Protein AF-A0A659UKY5-F1 (afdb_monomer_lite)

Radius of gyration: 30.43 Å; chains: 1; bounding box: 78×41×89 Å

Foldseek 3Di:
DDDDDPPDPDDPDPPPDPPPPPPVVVVVVVVVVVVVVVVVVVVVVVVVLVVQQCVQCVNDDRDPVSNVVSVVVVVVVVVVVVVVVVQCVQQVLDDPPDGGPVSVVVCLVPPPPDCNVVVVVVVVD

pLDDT: mean 71.87, std 17.79, range [38.31, 96.06]

Structure (mmCIF, N/CA/C/O backbone):
data_AF-A0A659UKY5-F1
#
_entry.id   AF-A0A659UKY5-F1
#
loop_
_atom_site.group_PDB
_atom_site.id
_atom_site.type_symbol
_atom_site.label_atom_id
_atom_site.label_alt_id
_atom_site.label_comp_id
_atom_site.label_asym_id
_atom_site.label_entity_id
_atom_site.label_seq_id
_atom_site.pdbx_PDB_ins_code
_atom_site.Cartn_x
_atom_site.Cartn_y
_atom_site.Cartn_z
_atom_site.occupancy
_atom_site.B_iso_or_equiv
_atom_site.auth_seq_id
_atom_site.auth_comp_id
_atom_site.auth_asym_id
_atom_site.auth_atom_id
_atom_site.pdbx_PDB_model_num
ATOM 1 N N . MET A 1 1 ? 50.686 -29.069 68.453 1.00 41.97 1 MET A N 1
ATOM 2 C CA . MET A 1 1 ? 50.287 -29.405 67.071 1.00 41.97 1 MET A CA 1
ATOM 3 C C . MET A 1 1 ? 48.801 -29.092 66.956 1.00 41.97 1 MET A C 1
ATOM 5 O O . MET A 1 1 ? 47.976 -29.912 67.325 1.00 41.97 1 MET A O 1
ATOM 9 N N . ALA A 1 2 ? 48.481 -27.845 66.613 1.00 40.31 2 ALA A N 1
ATOM 10 C CA . ALA A 1 2 ? 47.124 -27.322 66.483 1.00 40.31 2 ALA A CA 1
ATOM 11 C C . ALA A 1 2 ? 47.072 -26.581 65.143 1.00 40.31 2 ALA A C 1
ATOM 13 O O . ALA A 1 2 ? 47.850 -25.655 64.923 1.00 40.31 2 ALA A O 1
ATOM 14 N N . LEU A 1 3 ? 46.242 -27.077 64.230 1.00 46.19 3 LEU A N 1
ATOM 15 C CA . LEU A 1 3 ? 46.057 -26.552 62.881 1.00 46.19 3 LEU A CA 1
ATOM 16 C C . LEU A 1 3 ? 45.180 -25.298 62.970 1.00 46.19 3 LEU A C 1
ATOM 18 O O . LEU A 1 3 ? 43.983 -25.400 63.237 1.00 46.19 3 LEU A O 1
ATOM 22 N N . ALA A 1 4 ? 45.779 -24.124 62.775 1.00 50.84 4 ALA A N 1
ATOM 23 C CA . ALA A 1 4 ? 45.044 -22.885 62.572 1.00 50.84 4 ALA A CA 1
ATOM 24 C C . ALA A 1 4 ? 44.584 -22.822 61.109 1.00 50.84 4 ALA A C 1
ATOM 26 O O . ALA A 1 4 ? 45.387 -22.771 60.180 1.00 50.84 4 ALA A O 1
ATOM 27 N N . ASN A 1 5 ? 43.268 -22.896 60.955 1.00 49.34 5 ASN A N 1
ATOM 28 C CA . ASN A 1 5 ? 42.477 -22.707 59.751 1.00 49.34 5 ASN A CA 1
ATOM 29 C C . ASN A 1 5 ? 42.877 -21.407 59.023 1.00 49.34 5 ASN A C 1
ATOM 31 O O . ASN A 1 5 ? 42.591 -20.316 59.515 1.00 49.34 5 ASN A O 1
ATOM 35 N N . ALA A 1 6 ? 43.541 -21.525 57.870 1.00 50.59 6 ALA A N 1
ATOM 36 C CA . ALA A 1 6 ? 43.739 -20.418 56.941 1.00 50.59 6 ALA A CA 1
ATOM 37 C C . ALA A 1 6 ? 42.391 -20.125 56.271 1.00 50.59 6 ALA A C 1
ATOM 39 O O . ALA A 1 6 ? 42.031 -20.719 55.255 1.00 50.59 6 ALA A O 1
ATOM 40 N N . GLY A 1 7 ? 41.615 -19.256 56.917 1.00 44.75 7 GLY A N 1
ATOM 41 C CA . GLY A 1 7 ? 40.405 -18.686 56.356 1.00 44.75 7 GLY A CA 1
ATOM 42 C C . GLY A 1 7 ? 40.751 -17.948 55.072 1.00 44.75 7 GLY A C 1
ATOM 43 O O . GLY A 1 7 ? 41.461 -16.953 55.093 1.00 44.75 7 GLY A O 1
ATOM 44 N N . SER A 1 8 ? 40.252 -18.494 53.970 1.00 49.69 8 SER A N 1
ATOM 45 C CA . SER A 1 8 ? 40.147 -17.881 52.655 1.00 49.69 8 SER A CA 1
ATOM 46 C C . SER A 1 8 ? 39.693 -16.419 52.759 1.00 49.69 8 SER A C 1
ATOM 48 O O . SER A 1 8 ? 38.506 -16.157 52.953 1.00 49.69 8 SER A O 1
ATOM 50 N N . GLU A 1 9 ? 40.615 -15.472 52.587 1.00 53.66 9 GLU A N 1
ATOM 51 C CA . GLU A 1 9 ? 40.296 -14.095 52.203 1.00 53.66 9 GLU A CA 1
ATOM 52 C C . GLU A 1 9 ? 39.715 -14.135 50.787 1.00 53.66 9 GLU A C 1
ATOM 54 O O . GLU A 1 9 ? 40.420 -14.090 49.782 1.00 53.66 9 GLU A O 1
ATOM 59 N N . ALA A 1 10 ? 38.399 -14.330 50.712 1.00 51.59 10 ALA A N 1
ATOM 60 C CA . ALA A 1 10 ? 37.646 -14.075 49.502 1.00 51.59 10 ALA A CA 1
ATOM 61 C C . ALA A 1 10 ? 37.684 -12.564 49.261 1.00 51.59 10 ALA A C 1
ATOM 63 O O . ALA A 1 10 ? 37.063 -11.799 50.002 1.00 51.59 10 ALA A O 1
ATOM 64 N N . GLU A 1 11 ? 38.440 -12.142 48.247 1.00 56.03 11 GLU A N 1
ATOM 65 C CA . GLU A 1 11 ? 38.315 -10.798 47.696 1.00 56.03 11 GLU A CA 1
ATOM 66 C C . GLU A 1 11 ? 36.836 -10.507 47.404 1.00 56.03 11 GLU A C 1
ATOM 68 O O . GLU A 1 11 ? 36.134 -11.374 46.862 1.00 56.03 11 GLU A O 1
ATOM 73 N N . PRO A 1 12 ? 36.329 -9.308 47.737 1.00 48.19 12 PRO A N 1
ATOM 74 C CA . PRO A 1 12 ? 35.020 -8.907 47.272 1.00 48.19 12 PRO A CA 1
ATOM 75 C C . PRO A 1 12 ? 35.113 -8.758 45.753 1.00 48.19 12 PRO A C 1
ATOM 77 O O . PRO A 1 12 ? 35.679 -7.796 45.243 1.00 48.19 12 PRO A O 1
ATOM 80 N N . VAL A 1 13 ? 34.586 -9.753 45.039 1.00 54.09 13 VAL A N 1
ATOM 81 C CA . VAL A 1 13 ? 34.346 -9.686 43.599 1.00 54.09 13 VAL A CA 1
ATOM 82 C C . VAL A 1 13 ? 33.525 -8.430 43.344 1.00 54.09 13 VAL A C 1
ATOM 84 O O . VAL A 1 13 ? 32.375 -8.341 43.777 1.00 54.09 13 VAL A O 1
ATOM 87 N N . ASP A 1 14 ? 34.159 -7.465 42.682 1.00 46.88 14 ASP A N 1
ATOM 88 C CA . ASP A 1 14 ? 33.550 -6.258 42.141 1.00 46.88 14 ASP A CA 1
ATOM 89 C C . ASP A 1 14 ? 32.303 -6.673 41.355 1.00 46.88 14 ASP A C 1
ATOM 91 O O . ASP A 1 14 ? 32.379 -7.286 40.285 1.00 46.88 14 ASP A O 1
ATOM 95 N N . GLN A 1 15 ? 31.136 -6.454 41.964 1.00 49.28 15 GLN A N 1
ATOM 96 C CA . GLN A 1 15 ? 29.849 -6.700 41.340 1.00 49.28 15 GLN A CA 1
ATOM 97 C C . GLN A 1 15 ? 29.729 -5.700 40.204 1.00 49.28 15 GLN A C 1
ATOM 99 O O . GLN A 1 15 ? 29.318 -4.561 40.414 1.00 49.28 15 GLN A O 1
ATOM 104 N N . SER A 1 16 ? 30.097 -6.155 39.005 1.00 42.75 16 SER A N 1
ATOM 105 C CA . SER A 1 16 ? 29.835 -5.485 37.743 1.00 42.75 16 SER A CA 1
ATOM 106 C C . SER A 1 16 ? 28.415 -4.938 37.779 1.00 42.75 16 SER A C 1
ATOM 108 O O . SER A 1 16 ? 27.434 -5.689 37.772 1.00 42.75 16 SER A O 1
ATOM 110 N N . SER A 1 17 ? 28.341 -3.621 37.892 1.00 38.31 17 SER A N 1
ATOM 111 C CA . SER A 1 17 ? 27.137 -2.822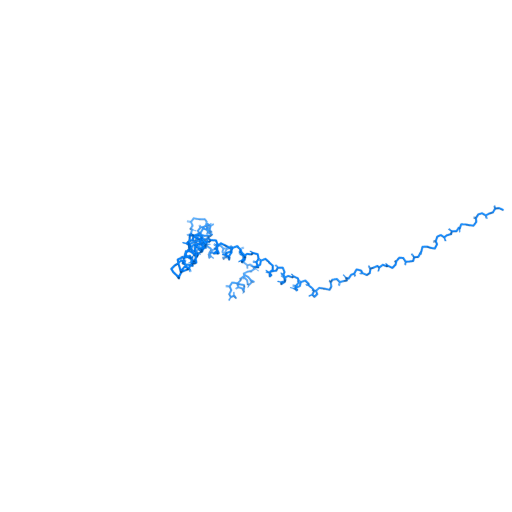 37.904 1.00 38.31 17 SER A CA 1
ATOM 112 C C . SER A 1 17 ? 26.278 -3.225 36.714 1.00 38.31 17 SER A C 1
ATOM 114 O O . SER A 1 17 ? 26.601 -2.951 35.559 1.00 38.31 17 SER A O 1
ATOM 116 N N . HIS A 1 18 ? 25.175 -3.917 36.999 1.00 43.47 18 HIS A N 1
ATOM 117 C CA . HIS A 1 18 ? 24.081 -4.035 36.051 1.00 43.47 18 HIS A CA 1
ATOM 118 C C . HIS A 1 18 ? 23.677 -2.604 35.688 1.00 43.47 18 HIS A C 1
ATOM 120 O O . HIS A 1 18 ? 23.285 -1.865 36.594 1.00 43.47 18 HIS A O 1
ATOM 126 N N . PRO A 1 19 ? 23.791 -2.173 34.419 1.00 43.66 19 PRO A N 1
ATOM 127 C CA . PRO A 1 19 ? 23.304 -0.862 34.057 1.00 43.66 19 PRO A CA 1
ATOM 128 C C . PRO A 1 19 ? 21.796 -0.906 34.277 1.00 43.66 19 PRO A C 1
ATOM 130 O O . PRO A 1 19 ? 21.087 -1.688 33.638 1.00 43.66 19 PRO A O 1
ATOM 133 N N . GLU A 1 20 ? 21.318 -0.115 35.235 1.00 46.62 20 GLU A N 1
ATOM 134 C CA . GLU A 1 20 ? 19.912 0.235 35.342 1.00 46.62 20 GLU A CA 1
ATOM 135 C C . GLU A 1 20 ? 19.498 0.748 33.965 1.00 46.62 20 GLU A C 1
ATOM 137 O O . GLU A 1 20 ? 19.891 1.835 33.540 1.00 46.62 20 GLU A O 1
ATOM 142 N N . ILE A 1 21 ? 18.758 -0.072 33.216 1.00 57.12 21 ILE A N 1
ATOM 143 C CA . ILE A 1 21 ? 18.104 0.382 31.996 1.00 57.12 21 ILE A CA 1
ATOM 144 C C . ILE A 1 21 ? 17.004 1.324 32.471 1.00 57.12 21 ILE A C 1
ATOM 146 O O . ILE A 1 21 ? 15.872 0.917 32.737 1.00 57.12 21 ILE A O 1
ATOM 150 N N . GLU A 1 22 ? 17.384 2.589 32.638 1.00 52.81 22 GLU A N 1
ATOM 151 C CA . GLU A 1 22 ? 16.489 3.701 32.885 1.00 52.81 22 GLU A CA 1
ATOM 152 C C . GLU A 1 22 ? 15.321 3.608 31.901 1.00 52.81 22 GLU A C 1
ATOM 154 O O . GLU A 1 22 ? 15.495 3.514 30.680 1.00 52.81 22 GLU A O 1
ATOM 159 N N . GLN A 1 23 ? 14.106 3.685 32.441 1.00 57.31 23 GLN A N 1
ATOM 160 C CA . GLN A 1 23 ? 12.831 3.689 31.715 1.00 57.31 23 GLN A CA 1
ATOM 161 C C . GLN A 1 23 ? 12.744 4.740 30.587 1.00 57.31 23 GLN A C 1
ATOM 163 O O . GLN A 1 23 ? 11.816 4.706 29.776 1.00 57.31 23 GLN A O 1
ATOM 168 N N . HIS A 1 24 ? 13.714 5.652 30.486 1.00 54.31 24 HIS A N 1
ATOM 169 C CA . HIS A 1 24 ? 13.868 6.598 29.385 1.00 54.31 24 HIS A CA 1
ATOM 170 C C . HIS A 1 24 ? 14.293 5.933 28.054 1.00 54.31 24 HIS A C 1
ATOM 172 O O . HIS A 1 24 ? 14.061 6.492 26.981 1.00 54.31 24 HIS A O 1
ATOM 178 N N . SER A 1 25 ? 14.835 4.709 28.099 1.00 69.56 25 SER A N 1
ATOM 179 C CA . SER A 1 25 ? 15.338 3.967 26.933 1.00 69.56 25 SER A CA 1
ATOM 180 C C . SER A 1 25 ? 14.244 3.222 26.152 1.00 69.56 25 SER A C 1
ATOM 182 O O . SER A 1 25 ? 14.308 3.119 24.927 1.00 69.56 25 SER A O 1
ATOM 184 N N . THR A 1 26 ? 13.167 2.765 26.803 1.00 82.12 26 THR A N 1
ATOM 185 C CA . THR A 1 26 ? 12.157 1.913 26.144 1.00 82.12 26 THR A CA 1
ATOM 186 C C . THR A 1 26 ? 11.439 2.617 24.991 1.00 82.12 26 THR A C 1
ATOM 188 O O . THR A 1 26 ? 11.197 1.997 23.961 1.00 82.12 26 THR A O 1
ATOM 191 N N . LYS A 1 27 ? 11.136 3.917 25.113 1.00 85.88 27 LYS A N 1
ATOM 192 C CA . LYS A 1 27 ? 10.477 4.681 24.036 1.00 85.88 27 LYS A CA 1
ATOM 193 C C . LYS A 1 27 ? 11.375 4.846 22.807 1.00 85.88 27 LYS A C 1
ATOM 195 O O . LYS A 1 27 ? 10.897 4.726 21.683 1.00 85.88 27 LYS A O 1
ATOM 200 N N . VAL A 1 28 ? 12.669 5.086 23.021 1.00 88.38 28 VAL A N 1
ATOM 201 C CA . VAL A 1 28 ? 13.662 5.208 21.941 1.00 88.38 28 VAL A CA 1
ATOM 202 C C . VAL A 1 28 ? 13.874 3.856 21.262 1.00 88.38 28 VAL A C 1
ATOM 204 O O . VAL A 1 28 ? 13.872 3.774 20.036 1.00 88.38 28 VAL A O 1
ATOM 207 N N . LEU A 1 29 ? 13.954 2.780 22.047 1.00 89.94 29 LEU A N 1
ATOM 208 C CA . LEU A 1 29 ? 14.035 1.412 21.538 1.00 89.94 29 LEU A CA 1
ATOM 209 C C . LEU A 1 29 ? 12.776 1.009 20.757 1.00 89.94 29 LEU A C 1
ATOM 211 O O . LEU A 1 29 ? 12.892 0.386 19.707 1.00 89.94 29 LEU A O 1
ATOM 215 N N . MET A 1 30 ? 11.583 1.406 21.211 1.00 92.38 30 MET A N 1
ATOM 216 C CA . MET A 1 30 ? 10.331 1.189 20.477 1.00 92.38 30 MET A CA 1
ATOM 217 C C . MET A 1 30 ? 10.319 1.930 19.139 1.00 92.38 30 MET A C 1
ATOM 219 O O . MET A 1 30 ? 9.928 1.343 18.133 1.00 92.38 30 MET A O 1
ATOM 223 N N . LEU A 1 31 ? 10.772 3.187 19.097 1.00 92.81 31 LEU A N 1
ATOM 224 C CA . LEU A 1 31 ? 10.875 3.940 17.845 1.00 92.81 31 LEU A CA 1
ATOM 225 C C . LEU A 1 31 ? 11.878 3.288 16.880 1.00 92.81 31 LEU A C 1
ATOM 227 O O . LEU A 1 31 ? 11.583 3.149 15.695 1.00 92.81 31 LEU A O 1
ATOM 231 N N . GLY A 1 32 ? 13.023 2.830 17.394 1.00 93.25 32 GLY A N 1
ATOM 232 C CA . GLY A 1 32 ? 14.005 2.069 16.620 1.00 93.25 32 GLY A CA 1
ATOM 233 C C . GLY A 1 32 ? 13.430 0.761 16.070 1.00 93.25 32 GLY A C 1
ATOM 234 O O . GLY A 1 32 ? 13.564 0.484 14.881 1.00 93.25 32 GLY A O 1
ATOM 235 N N . ALA A 1 33 ? 12.719 -0.008 16.899 1.00 94.19 33 ALA A N 1
ATOM 236 C CA . ALA A 1 33 ? 12.069 -1.250 16.489 1.00 94.19 33 ALA A CA 1
ATOM 237 C C . ALA A 1 33 ? 10.985 -1.017 15.423 1.00 94.19 33 ALA A C 1
ATOM 239 O O . ALA A 1 33 ? 10.936 -1.742 14.431 1.00 94.19 33 ALA A O 1
ATOM 240 N N . LEU A 1 34 ? 10.156 0.023 15.578 1.00 93.62 34 LEU A N 1
ATOM 241 C CA . LEU A 1 34 ? 9.183 0.425 14.559 1.00 93.62 34 LEU A CA 1
ATOM 242 C C . LEU A 1 34 ? 9.875 0.805 13.248 1.00 93.62 34 LEU A C 1
ATOM 244 O O . LEU A 1 34 ? 9.415 0.386 12.190 1.00 93.62 34 LEU A O 1
ATOM 248 N N . GLY A 1 35 ? 10.989 1.539 13.310 1.00 93.06 35 GLY A N 1
ATOM 249 C CA . GLY A 1 35 ? 11.784 1.903 12.137 1.00 93.06 35 GLY A CA 1
ATOM 250 C C . GLY A 1 35 ? 12.326 0.688 11.382 1.00 93.06 35 GLY A C 1
ATOM 251 O O . GLY A 1 35 ? 12.223 0.639 10.159 1.00 93.06 35 GLY A O 1
ATOM 252 N N . VAL A 1 36 ? 12.834 -0.321 12.094 1.00 93.25 36 VAL A N 1
ATOM 253 C CA . VAL A 1 36 ? 13.320 -1.570 11.481 1.00 93.25 36 VAL A CA 1
ATOM 254 C C . VAL A 1 36 ? 12.182 -2.335 10.810 1.00 93.25 36 VAL A C 1
ATOM 256 O O . VAL A 1 36 ? 12.322 -2.733 9.658 1.00 93.25 36 VAL A O 1
ATOM 259 N N . VAL A 1 37 ? 11.040 -2.495 11.487 1.00 93.06 37 VAL A N 1
ATOM 260 C CA . VAL A 1 37 ? 9.883 -3.213 10.927 1.00 93.06 37 VAL A CA 1
ATOM 261 C C . VAL A 1 37 ? 9.330 -2.483 9.707 1.00 93.06 37 VAL A C 1
ATOM 263 O O . VAL A 1 37 ? 9.102 -3.104 8.676 1.00 93.06 37 VAL A O 1
ATOM 266 N N . TYR A 1 38 ? 9.150 -1.162 9.782 1.00 89.31 38 TYR A N 1
ATOM 267 C CA . TYR A 1 38 ? 8.663 -0.389 8.638 1.00 89.31 38 TYR A CA 1
ATOM 268 C C . TYR A 1 38 ? 9.662 -0.403 7.472 1.00 89.31 38 TYR A C 1
ATOM 270 O O . TYR A 1 38 ? 9.253 -0.432 6.312 1.00 89.31 38 TYR A O 1
ATOM 278 N N . GLY A 1 39 ? 10.962 -0.434 7.780 1.00 89.50 39 GLY A N 1
ATOM 279 C CA . GLY A 1 39 ? 12.026 -0.638 6.804 1.00 89.50 39 GLY A CA 1
ATOM 280 C C . GLY A 1 39 ? 11.901 -1.985 6.097 1.00 89.50 39 GLY A C 1
ATOM 281 O O . GLY A 1 39 ? 11.860 -2.016 4.870 1.00 89.50 39 GLY A O 1
ATOM 282 N N . ASP A 1 40 ? 11.763 -3.077 6.850 1.00 90.62 40 ASP A N 1
ATOM 283 C CA . ASP A 1 40 ? 11.625 -4.436 6.312 1.00 90.62 40 ASP A CA 1
ATOM 284 C C . ASP A 1 40 ? 10.385 -4.574 5.411 1.00 90.62 40 ASP A C 1
ATOM 286 O O . ASP A 1 40 ? 10.488 -5.031 4.270 1.00 90.62 40 ASP A O 1
ATOM 290 N N . ILE A 1 41 ? 9.239 -4.030 5.844 1.00 88.62 41 ILE A N 1
ATOM 291 C CA . ILE A 1 41 ? 8.006 -3.975 5.041 1.00 88.62 41 ILE A CA 1
ATOM 292 C C . ILE A 1 41 ? 8.223 -3.224 3.717 1.00 88.62 41 ILE A C 1
ATOM 294 O O . ILE A 1 41 ? 7.672 -3.626 2.693 1.00 88.62 41 ILE A O 1
ATOM 298 N N . GLY A 1 42 ? 9.039 -2.165 3.714 1.00 83.38 42 GLY A N 1
ATOM 299 C CA . GLY A 1 42 ? 9.343 -1.348 2.536 1.00 83.38 42 GLY A CA 1
ATOM 300 C C . GLY A 1 42 ? 10.430 -1.909 1.612 1.00 83.38 42 GLY A C 1
ATOM 301 O O . GLY A 1 42 ? 10.519 -1.484 0.458 1.00 83.38 42 GLY A O 1
ATOM 302 N N . THR A 1 43 ? 11.239 -2.874 2.061 1.00 88.62 43 THR A N 1
ATOM 303 C CA . THR A 1 43 ? 12.241 -3.502 1.184 1.00 88.62 43 THR A CA 1
ATOM 304 C C . THR A 1 43 ? 11.586 -4.387 0.122 1.00 88.62 43 THR A C 1
ATOM 306 O O . THR A 1 43 ? 12.009 -4.397 -1.034 1.00 88.62 43 THR A O 1
ATOM 309 N N . SER A 1 44 ? 10.502 -5.087 0.466 1.00 87.25 44 SER A N 1
ATOM 310 C CA . SER A 1 44 ? 9.856 -6.010 -0.472 1.00 87.25 44 SER A CA 1
ATOM 311 C C . SER A 1 44 ? 9.264 -5.322 -1.720 1.00 87.25 44 SER A C 1
ATOM 313 O O . SER A 1 44 ? 9.531 -5.809 -2.822 1.00 87.25 44 SER A O 1
ATOM 315 N N . PRO A 1 45 ? 8.574 -4.159 -1.642 1.00 84.31 45 PRO A N 1
ATOM 316 C CA . PRO A 1 45 ? 8.062 -3.485 -2.832 1.00 84.31 45 PRO A CA 1
ATOM 317 C C . PRO A 1 45 ? 9.165 -2.879 -3.699 1.00 84.31 45 PRO A C 1
ATOM 319 O O . PRO A 1 45 ? 9.031 -2.885 -4.920 1.00 84.31 45 PRO A O 1
ATOM 322 N N . ILE A 1 46 ? 10.262 -2.379 -3.110 1.00 86.06 46 ILE A N 1
ATOM 323 C CA . ILE A 1 46 ? 11.343 -1.778 -3.906 1.00 86.06 46 ILE A CA 1
ATOM 324 C C . ILE A 1 46 ? 12.118 -2.843 -4.695 1.00 86.06 46 ILE A C 1
ATOM 326 O O . ILE A 1 46 ? 12.458 -2.611 -5.856 1.00 86.06 46 ILE A O 1
ATOM 330 N N . TYR A 1 47 ? 12.317 -4.037 -4.125 1.00 89.50 47 TYR A N 1
ATOM 331 C CA . TYR A 1 47 ? 12.877 -5.171 -4.865 1.00 89.50 47 TYR A CA 1
ATOM 332 C C . TYR A 1 47 ? 11.909 -5.695 -5.925 1.00 89.50 47 TYR A C 1
ATOM 334 O O . TYR A 1 47 ? 12.330 -5.927 -7.056 1.00 89.50 47 TYR A O 1
ATOM 342 N N . ALA A 1 48 ? 10.619 -5.817 -5.601 1.00 88.19 48 ALA A N 1
ATOM 343 C CA . ALA A 1 48 ? 9.606 -6.231 -6.568 1.00 88.19 48 ALA A CA 1
ATOM 344 C C . ALA A 1 48 ? 9.510 -5.257 -7.753 1.00 88.19 48 ALA A C 1
ATOM 346 O O . ALA A 1 48 ? 9.433 -5.691 -8.898 1.00 88.19 48 ALA A O 1
ATOM 347 N N . PHE A 1 49 ? 9.580 -3.945 -7.501 1.00 87.69 49 PHE A N 1
ATOM 348 C CA . PHE A 1 49 ? 9.613 -2.927 -8.551 1.00 87.69 49 PHE A CA 1
ATOM 349 C C . PHE A 1 49 ? 10.857 -3.054 -9.428 1.00 87.69 49 PHE A C 1
ATOM 351 O O . PHE A 1 49 ? 10.749 -3.045 -10.653 1.00 87.69 49 PHE A O 1
ATOM 358 N N . ARG A 1 50 ? 12.035 -3.217 -8.812 1.00 86.88 50 ARG A N 1
ATOM 359 C CA . ARG A 1 50 ? 13.292 -3.416 -9.540 1.00 86.88 50 ARG A CA 1
ATOM 360 C C . ARG A 1 50 ? 13.222 -4.646 -10.444 1.00 86.88 50 ARG A C 1
ATOM 362 O O . ARG A 1 50 ? 13.609 -4.559 -11.604 1.00 86.88 50 ARG A O 1
ATOM 369 N N . GLU A 1 51 ? 12.728 -5.764 -9.928 1.00 88.25 51 GLU A N 1
ATOM 370 C CA . GLU A 1 51 ? 12.615 -7.007 -10.691 1.00 88.25 51 GLU A CA 1
ATOM 371 C C . GLU A 1 51 ? 11.581 -6.890 -11.817 1.00 88.25 51 GLU A C 1
ATOM 373 O O . GLU A 1 51 ? 11.844 -7.288 -12.948 1.00 88.25 51 GLU A O 1
ATOM 378 N N . ALA A 1 52 ? 10.436 -6.257 -11.553 1.00 87.06 52 ALA A N 1
ATOM 379 C CA . ALA A 1 52 ? 9.412 -6.014 -12.564 1.00 87.06 52 ALA A CA 1
ATOM 380 C C . ALA A 1 52 ? 9.909 -5.101 -13.698 1.00 87.06 52 ALA A C 1
ATOM 382 O O . ALA A 1 52 ? 9.559 -5.324 -14.857 1.00 87.06 52 ALA A O 1
ATOM 383 N N . LEU A 1 53 ? 10.750 -4.106 -13.392 1.00 87.00 53 LEU A N 1
ATOM 384 C CA . LEU A 1 53 ? 11.402 -3.275 -14.407 1.00 87.00 53 LEU A CA 1
ATOM 385 C C . LEU A 1 53 ? 12.381 -4.077 -15.262 1.00 87.00 53 LEU A C 1
ATOM 387 O O . LEU A 1 53 ? 12.339 -3.953 -16.481 1.00 87.00 53 LEU A O 1
ATOM 391 N N . VAL A 1 54 ? 13.220 -4.915 -14.647 1.00 86.31 54 VAL A N 1
ATOM 392 C CA . VAL A 1 54 ? 14.161 -5.789 -15.371 1.00 86.31 54 VAL A CA 1
ATOM 393 C C . VAL A 1 54 ? 13.415 -6.767 -16.281 1.00 86.31 54 VAL A C 1
ATOM 395 O O . VAL A 1 54 ? 13.818 -6.978 -17.426 1.00 86.31 54 VAL A O 1
ATOM 398 N N . ALA A 1 55 ? 12.306 -7.330 -15.795 1.00 85.38 55 ALA A N 1
ATOM 399 C CA . ALA A 1 55 ? 11.442 -8.207 -16.574 1.00 85.38 55 ALA A CA 1
ATOM 400 C C . ALA A 1 55 ? 10.771 -7.468 -17.743 1.00 85.38 55 ALA A C 1
ATOM 402 O O . ALA A 1 55 ? 10.697 -8.007 -18.844 1.00 85.38 55 ALA A O 1
ATOM 403 N N . SER A 1 56 ? 10.319 -6.229 -17.528 1.00 83.88 56 SER A N 1
ATOM 404 C CA . SER A 1 56 ? 9.637 -5.433 -18.560 1.00 83.88 56 SER A CA 1
ATOM 405 C C . SER A 1 56 ? 10.600 -4.947 -19.644 1.00 83.88 56 SER A C 1
ATOM 407 O O . SER A 1 56 ? 10.293 -5.042 -20.831 1.00 83.88 56 SER A O 1
ATOM 409 N N . SER A 1 57 ? 11.808 -4.524 -19.262 1.00 84.50 57 SER A N 1
ATOM 410 C CA . SER A 1 57 ? 12.828 -4.054 -20.203 1.00 84.50 57 SER A CA 1
ATOM 411 C C . SER A 1 57 ? 13.583 -5.182 -20.919 1.00 84.50 57 SER A C 1
ATOM 413 O O . SER A 1 57 ? 14.517 -4.913 -21.677 1.00 84.50 57 SER A O 1
ATOM 415 N N . HIS A 1 58 ? 13.222 -6.452 -20.685 1.00 78.88 58 HIS A N 1
ATOM 416 C CA . HIS A 1 58 ? 13.896 -7.631 -21.248 1.00 78.88 58 HIS A CA 1
ATOM 417 C C . HIS A 1 58 ? 15.422 -7.632 -21.007 1.00 78.88 58 HIS A C 1
ATOM 419 O O . HIS A 1 58 ? 16.199 -8.079 -21.850 1.00 78.88 58 HIS A O 1
ATOM 425 N N . GLY A 1 59 ? 15.871 -7.094 -19.866 1.00 69.69 59 GLY A N 1
ATOM 426 C CA . GLY A 1 59 ? 17.296 -6.971 -19.534 1.00 69.69 59 GLY A CA 1
ATOM 427 C C . GLY A 1 59 ? 18.040 -5.821 -20.228 1.00 69.69 59 GLY A C 1
ATOM 428 O O . GLY A 1 59 ? 19.260 -5.726 -20.098 1.00 69.69 59 GLY A O 1
ATOM 429 N N . THR A 1 60 ? 17.337 -4.937 -20.940 1.00 74.12 60 THR A N 1
ATOM 430 C CA . THR A 1 60 ? 17.898 -3.707 -21.523 1.00 74.12 60 THR A CA 1
ATOM 431 C C . THR A 1 60 ? 17.611 -2.484 -20.642 1.00 74.12 60 THR A C 1
ATOM 433 O O . THR A 1 60 ? 16.986 -2.598 -19.583 1.00 74.12 60 THR A O 1
ATOM 436 N N . VAL A 1 61 ? 18.114 -1.304 -21.023 1.00 78.81 61 VAL A N 1
ATOM 437 C CA . VAL A 1 61 ? 17.822 -0.056 -20.298 1.00 78.81 61 VAL A CA 1
ATOM 438 C C . VAL A 1 61 ? 16.320 0.213 -20.382 1.00 78.81 61 VAL A C 1
ATOM 440 O O . VAL A 1 61 ? 15.787 0.318 -21.481 1.00 78.81 61 VAL A O 1
ATOM 443 N N . ALA A 1 62 ? 15.654 0.315 -19.229 1.00 81.06 62 ALA A N 1
ATOM 444 C CA . ALA A 1 62 ? 14.217 0.562 -19.165 1.00 81.06 62 ALA A CA 1
ATOM 445 C C . ALA A 1 62 ? 13.863 1.888 -19.850 1.00 81.06 62 ALA A C 1
ATOM 447 O O . ALA A 1 62 ? 14.402 2.940 -19.488 1.00 81.06 62 ALA A O 1
ATOM 448 N N . ASP A 1 63 ? 12.950 1.834 -20.818 1.00 86.62 63 ASP A N 1
ATOM 449 C CA . ASP A 1 63 ? 12.409 3.038 -21.436 1.00 86.62 63 ASP A CA 1
ATOM 450 C C . ASP A 1 63 ? 11.318 3.653 -20.543 1.00 86.62 63 ASP A C 1
ATOM 452 O O . ASP A 1 63 ? 10.776 3.028 -19.623 1.00 86.62 63 ASP A O 1
ATOM 456 N N . ARG A 1 64 ? 10.956 4.908 -20.814 1.00 86.56 64 ARG A N 1
ATOM 457 C CA . ARG A 1 64 ? 9.882 5.605 -20.101 1.00 86.56 64 ARG A CA 1
ATOM 458 C C . ARG A 1 64 ? 8.562 4.825 -20.141 1.00 86.56 64 ARG A C 1
ATOM 460 O O . ARG A 1 64 ? 7.812 4.883 -19.166 1.00 86.56 64 ARG A O 1
ATOM 467 N N . GLY A 1 65 ? 8.286 4.106 -21.232 1.00 87.62 65 GLY A N 1
ATOM 468 C CA . GLY A 1 65 ? 7.114 3.235 -21.354 1.00 87.62 65 GLY A CA 1
ATOM 469 C C . GLY A 1 65 ? 7.090 2.114 -20.311 1.00 87.62 65 GLY A C 1
ATOM 470 O O . GLY A 1 65 ? 6.081 1.947 -19.625 1.00 87.62 65 GLY A O 1
ATOM 471 N N . ASP A 1 66 ? 8.213 1.419 -20.124 1.00 87.31 66 ASP A N 1
ATOM 472 C CA . ASP A 1 66 ? 8.339 0.312 -19.167 1.00 87.31 66 ASP A CA 1
ATOM 473 C C . ASP A 1 66 ? 8.146 0.799 -17.731 1.00 87.31 66 ASP A C 1
ATOM 475 O O . ASP A 1 66 ? 7.423 0.192 -16.941 1.00 87.31 66 ASP A O 1
ATOM 479 N N . ILE A 1 67 ? 8.740 1.950 -17.404 1.00 88.75 67 ILE A N 1
ATOM 480 C CA . ILE A 1 67 ? 8.650 2.543 -16.066 1.00 88.75 67 ILE A CA 1
ATOM 481 C C . ILE A 1 67 ? 7.205 2.905 -15.726 1.00 88.75 67 ILE A C 1
ATOM 483 O O . ILE A 1 67 ? 6.715 2.566 -14.646 1.00 88.75 67 ILE A O 1
ATOM 487 N N . LEU A 1 68 ? 6.508 3.577 -16.645 1.00 91.62 68 LEU A N 1
ATOM 488 C CA . LEU A 1 68 ? 5.110 3.956 -16.446 1.00 91.62 68 LEU A CA 1
ATOM 489 C C . LEU A 1 68 ? 4.186 2.731 -16.423 1.00 91.62 68 LEU A C 1
ATOM 491 O O . LEU A 1 68 ? 3.240 2.703 -15.634 1.00 91.62 68 LEU A O 1
ATOM 495 N N . GLY A 1 69 ? 4.476 1.709 -17.232 1.00 91.25 69 GLY A N 1
ATOM 496 C CA . GLY A 1 69 ? 3.742 0.445 -17.251 1.00 91.25 69 GLY A CA 1
ATOM 497 C C . GLY A 1 69 ? 3.832 -0.294 -15.917 1.00 91.25 69 GLY A C 1
ATOM 498 O O . GLY A 1 69 ? 2.805 -0.588 -15.303 1.00 91.25 69 GLY A O 1
ATOM 499 N N . VAL A 1 70 ? 5.049 -0.526 -15.420 1.00 91.31 70 VAL A N 1
ATOM 500 C CA . VAL A 1 70 ? 5.278 -1.203 -14.134 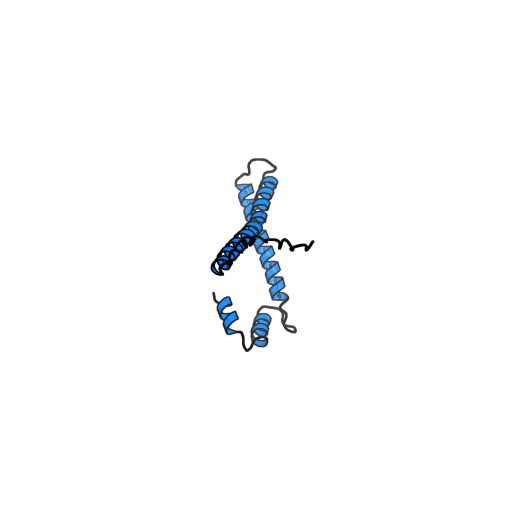1.00 91.31 70 VAL A CA 1
ATOM 501 C C . VAL A 1 70 ? 4.694 -0.400 -12.973 1.00 91.31 70 VAL A C 1
ATOM 503 O O . VAL A 1 70 ? 4.031 -0.972 -12.107 1.00 91.31 70 VAL A O 1
ATOM 506 N N . LEU A 1 71 ? 4.879 0.924 -12.957 1.00 91.19 71 LEU A N 1
ATOM 507 C CA . LEU A 1 71 ? 4.331 1.776 -11.900 1.00 91.19 71 LEU A CA 1
ATOM 508 C C . LEU A 1 71 ? 2.796 1.712 -11.860 1.00 91.19 71 LEU A C 1
ATOM 510 O O . LEU A 1 71 ? 2.212 1.581 -10.784 1.00 91.19 71 LEU A O 1
ATOM 514 N N . SER A 1 72 ? 2.147 1.750 -13.027 1.00 93.69 72 SER A N 1
ATOM 515 C CA . SER A 1 72 ? 0.694 1.599 -13.145 1.00 93.69 72 SER A CA 1
ATOM 516 C C . SER A 1 72 ? 0.224 0.240 -12.620 1.00 93.69 72 SER A C 1
ATOM 518 O O . SER A 1 72 ? -0.717 0.179 -11.828 1.00 93.69 72 SER A O 1
ATOM 520 N N . LEU A 1 73 ? 0.911 -0.848 -12.988 1.00 92.81 73 LEU A N 1
ATOM 521 C CA . LEU A 1 73 ? 0.584 -2.195 -12.514 1.00 92.81 73 LEU A CA 1
ATOM 522 C C . LEU A 1 73 ? 0.708 -2.327 -10.995 1.00 92.81 73 LEU A C 1
ATOM 524 O O . LEU A 1 73 ? -0.157 -2.941 -10.374 1.00 92.81 73 LEU A O 1
ATOM 528 N N . ILE A 1 74 ? 1.735 -1.733 -10.383 1.00 91.31 74 ILE A N 1
ATOM 529 C CA . ILE A 1 74 ? 1.891 -1.741 -8.924 1.00 91.31 74 ILE A CA 1
ATOM 530 C C . ILE A 1 74 ? 0.740 -0.998 -8.252 1.00 91.31 74 ILE A C 1
ATOM 532 O O . ILE A 1 74 ? 0.148 -1.533 -7.315 1.00 91.31 74 ILE A O 1
ATOM 536 N N . ILE A 1 75 ? 0.393 0.199 -8.736 1.00 92.62 75 ILE A N 1
ATOM 537 C CA . ILE A 1 75 ? -0.719 0.976 -8.177 1.00 92.62 75 ILE A CA 1
ATOM 538 C C . ILE A 1 75 ? -2.023 0.183 -8.284 1.00 92.62 75 ILE A C 1
ATOM 540 O O . ILE A 1 75 ? -2.687 -0.030 -7.272 1.00 92.62 75 ILE A O 1
ATOM 544 N N . TRP A 1 76 ? -2.360 -0.321 -9.473 1.00 96.06 76 TRP A N 1
ATOM 545 C CA . TRP A 1 76 ? -3.587 -1.093 -9.679 1.00 96.06 76 TRP A CA 1
ATOM 546 C C . TRP A 1 76 ? -3.622 -2.385 -8.859 1.00 96.06 76 TRP A C 1
ATOM 548 O O . TRP A 1 76 ? -4.648 -2.695 -8.254 1.00 96.06 76 TRP A O 1
ATOM 558 N N . SER A 1 77 ? -2.507 -3.113 -8.783 1.00 92.25 77 SER A N 1
ATOM 559 C CA . SER A 1 77 ? -2.391 -4.337 -7.985 1.00 92.25 77 SER A CA 1
ATOM 560 C C . SER A 1 77 ? -2.590 -4.067 -6.490 1.00 92.25 77 SER A C 1
ATOM 562 O O . SER A 1 77 ? -3.361 -4.770 -5.830 1.00 92.25 77 SER A O 1
ATOM 564 N N . LEU A 1 78 ? -1.967 -3.011 -5.953 1.00 91.88 78 LEU A N 1
ATOM 565 C CA . LEU A 1 78 ? -2.131 -2.604 -4.556 1.00 91.88 78 LEU A CA 1
ATOM 566 C C . LEU A 1 78 ? -3.562 -2.151 -4.267 1.00 91.88 78 LEU A C 1
ATOM 568 O O . LEU A 1 78 ? -4.141 -2.602 -3.279 1.00 91.88 78 LEU A O 1
ATOM 572 N N . THR A 1 79 ? -4.153 -1.318 -5.131 1.00 94.12 79 THR A N 1
ATOM 573 C CA . THR A 1 79 ? -5.549 -0.885 -4.995 1.00 94.12 79 THR A CA 1
ATOM 574 C C . THR A 1 79 ? -6.476 -2.091 -4.944 1.00 94.12 79 THR A C 1
ATOM 576 O O . THR A 1 79 ? -7.221 -2.235 -3.980 1.00 94.12 79 THR A O 1
ATOM 579 N N . ILE A 1 80 ? -6.384 -3.009 -5.910 1.00 95.69 80 ILE A N 1
ATOM 580 C CA . ILE A 1 80 ? -7.235 -4.204 -5.955 1.00 95.69 80 ILE A CA 1
ATOM 581 C C . ILE A 1 80 ? -7.015 -5.083 -4.719 1.00 95.69 80 ILE A C 1
ATOM 583 O O . ILE A 1 80 ? -7.983 -5.484 -4.077 1.00 95.69 80 ILE A O 1
ATOM 587 N N . THR A 1 81 ? -5.765 -5.353 -4.340 1.00 92.62 81 THR A N 1
ATOM 588 C CA . THR A 1 81 ? -5.444 -6.218 -3.194 1.00 92.62 81 THR A CA 1
ATOM 589 C C . THR A 1 81 ? -5.982 -5.647 -1.881 1.00 92.62 81 THR A C 1
ATOM 591 O O . THR A 1 81 ? -6.616 -6.364 -1.102 1.00 92.62 81 THR A O 1
ATOM 594 N N . VAL A 1 82 ? -5.773 -4.350 -1.634 1.00 92.62 82 VAL A N 1
ATOM 595 C CA . VAL A 1 82 ? -6.276 -3.667 -0.434 1.00 92.62 82 VAL A CA 1
ATOM 596 C C . VAL A 1 82 ? -7.799 -3.617 -0.448 1.00 92.62 82 VAL A C 1
ATOM 598 O O . VAL A 1 82 ? -8.418 -3.935 0.566 1.00 92.62 82 VAL A O 1
ATOM 601 N N . THR A 1 83 ? -8.412 -3.294 -1.587 1.00 91.06 83 THR A N 1
ATOM 602 C CA . THR A 1 83 ? -9.868 -3.274 -1.741 1.00 91.06 83 THR A CA 1
ATOM 603 C C . THR A 1 83 ? -10.473 -4.647 -1.483 1.00 91.06 83 THR A C 1
ATOM 605 O O . THR A 1 83 ? -11.411 -4.735 -0.700 1.00 91.06 83 THR A O 1
ATOM 608 N N . ILE A 1 84 ? -9.931 -5.731 -2.045 1.00 92.06 84 ILE A N 1
ATOM 609 C CA . ILE A 1 84 ? -10.428 -7.092 -1.794 1.00 92.06 84 ILE A CA 1
ATOM 610 C C . ILE A 1 84 ? -10.286 -7.444 -0.315 1.00 92.06 84 ILE A C 1
ATOM 612 O O . ILE A 1 84 ? -11.252 -7.890 0.296 1.00 92.06 84 ILE A O 1
ATOM 616 N N . LYS A 1 85 ? -9.115 -7.215 0.290 1.00 84.94 85 LYS A N 1
ATOM 617 C CA . LYS A 1 85 ? -8.900 -7.487 1.719 1.00 84.94 85 LYS A CA 1
ATOM 618 C C . LYS A 1 85 ? -9.888 -6.707 2.591 1.00 84.94 85 LYS A C 1
ATOM 620 O O . LYS A 1 85 ? -10.441 -7.265 3.537 1.00 84.94 85 LYS A O 1
ATOM 625 N N . TYR A 1 86 ? -10.127 -5.441 2.259 1.00 85.06 86 TYR A N 1
ATOM 626 C CA . TYR A 1 86 ? -11.060 -4.574 2.970 1.00 85.06 86 TYR A CA 1
ATOM 627 C C . TYR A 1 86 ? -12.512 -5.020 2.789 1.00 85.06 86 TYR A C 1
ATOM 629 O O . TYR A 1 86 ? -13.228 -5.175 3.771 1.00 85.06 86 TYR A O 1
ATOM 637 N N . ILE A 1 87 ? -12.934 -5.299 1.557 1.00 84.88 87 ILE A N 1
ATOM 638 C CA . ILE A 1 87 ? -14.269 -5.813 1.242 1.00 84.88 87 ILE A CA 1
ATOM 639 C C . ILE A 1 87 ? -14.499 -7.142 1.956 1.00 84.88 87 ILE A C 1
ATOM 641 O O . ILE A 1 87 ? -15.531 -7.308 2.587 1.00 84.88 87 ILE A O 1
ATOM 645 N N . MET A 1 88 ? -13.538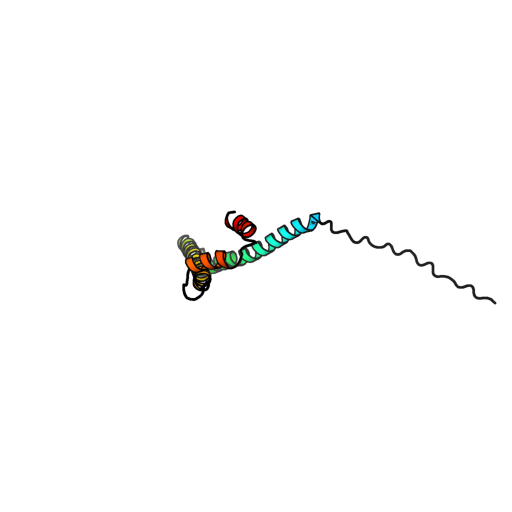 -8.066 1.937 1.00 81.25 88 MET A N 1
ATOM 646 C CA . MET A 1 88 ? -13.650 -9.339 2.652 1.00 81.25 88 MET A CA 1
ATOM 647 C C . MET A 1 88 ? -13.775 -9.134 4.162 1.00 81.25 88 MET A C 1
ATOM 649 O O . MET A 1 88 ? -14.551 -9.835 4.797 1.00 81.25 88 MET A O 1
ATOM 653 N N . PHE A 1 89 ? -13.061 -8.168 4.743 1.00 75.94 89 PHE A N 1
ATOM 654 C CA . PHE A 1 89 ? -13.205 -7.826 6.158 1.00 75.94 89 PHE A CA 1
ATOM 655 C C . PHE A 1 89 ? -14.576 -7.206 6.472 1.00 75.94 89 PHE A C 1
ATOM 657 O O . PHE A 1 89 ? -15.221 -7.599 7.439 1.00 75.94 89 PHE A O 1
ATOM 664 N N . VAL A 1 90 ? -15.045 -6.270 5.644 1.00 69.31 90 VAL A N 1
ATOM 665 C CA . VAL A 1 90 ? -16.321 -5.562 5.837 1.00 69.31 90 VAL A CA 1
ATOM 666 C C . VAL A 1 90 ? -17.526 -6.464 5.574 1.00 69.31 90 VAL A C 1
ATOM 668 O O . VAL A 1 90 ? -18.506 -6.409 6.309 1.00 69.31 90 VAL A O 1
ATOM 671 N N . LEU A 1 91 ? -17.464 -7.308 4.546 1.00 64.81 91 LEU A N 1
ATOM 672 C CA . LEU A 1 91 ? -18.537 -8.238 4.196 1.00 64.81 91 LEU A CA 1
ATOM 673 C C . LEU A 1 91 ? -18.575 -9.462 5.120 1.00 64.81 91 LEU A C 1
ATOM 675 O O . LEU A 1 91 ? -19.648 -10.025 5.303 1.00 64.81 91 LEU A O 1
ATOM 679 N N . ARG A 1 92 ? -17.445 -9.847 5.732 1.00 63.53 92 ARG A N 1
ATOM 680 C CA . ARG A 1 92 ? -17.371 -10.878 6.789 1.00 63.53 92 ARG A CA 1
ATOM 681 C C . ARG A 1 92 ? -17.613 -10.324 8.198 1.00 63.53 92 ARG A C 1
ATOM 683 O O . ARG A 1 92 ? -17.487 -11.043 9.181 1.00 63.53 92 ARG A O 1
ATOM 690 N N . ALA A 1 93 ? -17.919 -9.037 8.324 1.00 59.78 93 ALA A N 1
ATOM 691 C CA . ALA A 1 93 ? -18.474 -8.472 9.546 1.00 59.78 93 ALA A CA 1
ATOM 692 C C . ALA A 1 93 ? -20.008 -8.524 9.459 1.00 59.78 93 ALA A C 1
ATOM 694 O O . ALA A 1 93 ? -20.706 -7.512 9.410 1.00 59.78 93 ALA A O 1
ATOM 695 N N . ASP A 1 94 ? -20.526 -9.739 9.370 1.00 57.34 94 ASP A N 1
ATOM 696 C CA . ASP A 1 94 ? -21.934 -10.079 9.3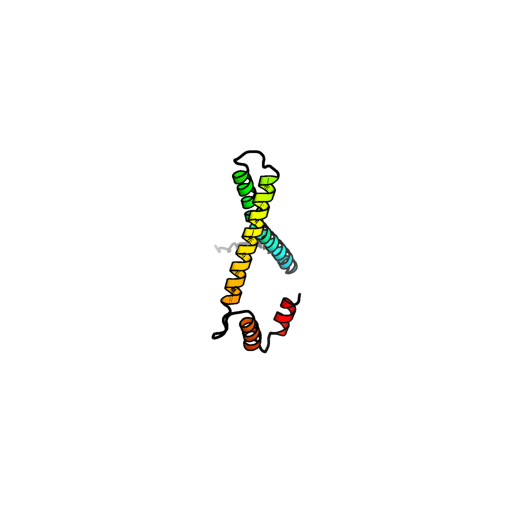13 1.00 57.34 94 ASP A CA 1
ATOM 697 C C . ASP 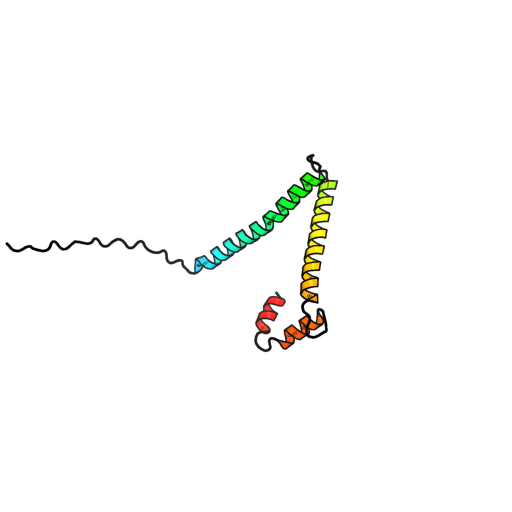A 1 94 ? -22.500 -10.213 10.736 1.00 57.34 94 ASP A C 1
ATOM 699 O O . ASP A 1 94 ? -22.092 -11.057 11.531 1.00 57.34 94 ASP A O 1
ATOM 703 N N . ASN A 1 95 ? -23.463 -9.356 11.083 1.00 55.31 95 ASN A N 1
ATOM 704 C CA . ASN A 1 95 ? -24.198 -9.441 12.343 1.00 55.31 95 ASN A CA 1
ATOM 705 C C . ASN A 1 95 ? -25.575 -10.048 12.059 1.00 55.31 95 ASN A C 1
ATOM 707 O O . ASN A 1 95 ? -26.500 -9.346 11.663 1.00 55.31 95 ASN A O 1
ATOM 711 N N . ARG A 1 96 ? -25.707 -11.366 12.250 1.00 53.62 96 ARG A N 1
ATOM 712 C CA . ARG A 1 96 ? -26.992 -12.097 12.236 1.00 53.62 96 ARG A CA 1
ATOM 713 C C . ARG A 1 96 ? -27.890 -11.833 11.010 1.00 53.62 96 ARG A C 1
ATOM 715 O O . ARG A 1 96 ? -29.101 -11.704 11.158 1.00 53.62 96 ARG A O 1
ATOM 722 N N . GLY A 1 97 ? -27.313 -11.814 9.808 1.00 58.12 97 GLY A N 1
ATOM 723 C CA . GLY A 1 97 ? -28.083 -11.858 8.556 1.00 58.12 97 GLY A CA 1
ATOM 724 C C . GLY A 1 97 ? -28.184 -10.555 7.762 1.00 58.12 97 GLY A C 1
ATOM 725 O O . GLY A 1 97 ? -28.720 -10.585 6.661 1.00 58.12 97 GLY A O 1
ATOM 726 N N . GLU A 1 98 ? -27.604 -9.450 8.231 1.00 63.41 98 GLU A N 1
ATOM 727 C CA . GLU A 1 98 ? -27.345 -8.283 7.380 1.00 63.41 98 GLU A CA 1
ATOM 728 C C . GLU A 1 98 ? -25.828 -8.152 7.182 1.00 63.41 98 GLU A C 1
ATOM 730 O O . GLU A 1 98 ? -25.075 -7.951 8.132 1.00 63.41 98 GLU A O 1
ATOM 735 N N . GLY A 1 99 ? -25.335 -8.360 5.963 1.00 61.00 99 GLY A N 1
ATOM 736 C CA . GLY A 1 99 ? -23.918 -8.194 5.634 1.00 61.00 99 GLY A CA 1
ATOM 737 C C . GLY A 1 99 ? -23.633 -6.749 5.232 1.00 61.00 99 GLY A C 1
ATOM 738 O O . GLY A 1 99 ? -24.313 -6.213 4.359 1.00 61.00 99 GLY A O 1
ATOM 739 N N . GLY A 1 100 ? -22.631 -6.112 5.844 1.00 66.06 100 GLY A N 1
ATOM 740 C CA . GLY A 1 100 ? -22.112 -4.820 5.386 1.00 66.06 100 GLY A CA 1
ATOM 741 C C . GLY A 1 100 ? -21.905 -3.769 6.478 1.00 66.06 100 GLY A C 1
ATOM 742 O O . GLY A 1 100 ? -21.974 -4.031 7.677 1.00 66.06 100 GLY A O 1
ATOM 743 N N . VAL A 1 101 ? -21.652 -2.532 6.042 1.00 58.31 101 VAL A N 1
ATOM 744 C CA . VAL A 1 101 ? -21.307 -1.379 6.899 1.00 58.31 101 VAL A CA 1
ATOM 745 C C . VAL A 1 101 ? -22.344 -1.060 7.990 1.00 58.31 101 VAL A C 1
ATOM 747 O O . VAL A 1 101 ? -21.973 -0.567 9.055 1.00 58.31 101 VAL A O 1
ATOM 750 N N . LEU A 1 102 ? -23.625 -1.388 7.775 1.00 55.47 102 LEU A N 1
ATOM 751 C CA . LEU A 1 102 ? -24.704 -1.201 8.758 1.00 55.47 102 LEU A CA 1
ATOM 752 C C . LEU A 1 102 ? -24.590 -2.177 9.943 1.00 55.47 102 LEU A C 1
ATOM 754 O O . LEU A 1 102 ? -24.797 -1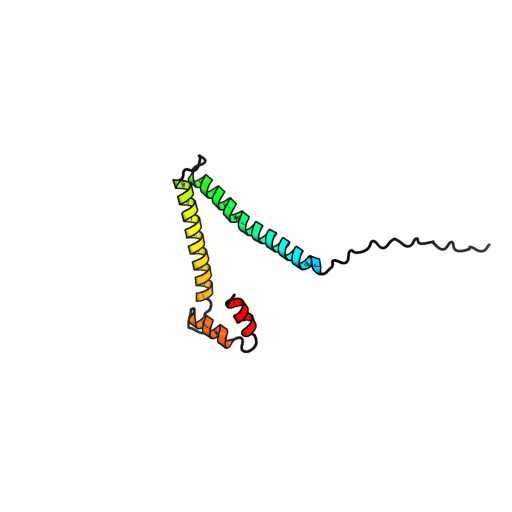.777 11.091 1.00 55.47 102 LEU A O 1
ATOM 758 N N . SER A 1 103 ? -24.151 -3.414 9.694 1.00 61.84 103 SER A N 1
ATOM 759 C CA . SER A 1 103 ? -23.906 -4.416 10.738 1.00 61.84 103 SER A CA 1
ATOM 760 C C . SER A 1 103 ? -22.674 -4.116 11.578 1.00 61.84 103 SER A C 1
ATOM 762 O O . SER A 1 103 ? -22.716 -4.294 12.795 1.00 61.84 103 SER A O 1
ATOM 764 N N . LEU A 1 104 ? -21.618 -3.559 10.978 1.00 60.44 104 LEU A N 1
ATOM 765 C CA . LEU A 1 104 ? -20.478 -2.997 11.715 1.00 60.44 104 LEU A CA 1
ATOM 766 C C . LEU A 1 104 ? -20.920 -1.868 12.657 1.00 60.44 104 LEU A C 1
ATOM 768 O O . LEU A 1 104 ? -20.509 -1.838 13.817 1.00 60.44 104 LEU A O 1
ATOM 772 N N . MET A 1 105 ? -21.801 -0.972 12.193 1.00 58.81 105 MET A N 1
ATOM 773 C CA . MET A 1 105 ? -22.332 0.120 13.015 1.00 58.81 105 MET A CA 1
ATOM 774 C C . MET A 1 105 ? -23.221 -0.395 14.161 1.00 58.81 105 MET A C 1
ATOM 776 O O . MET A 1 105 ? -23.169 0.145 15.268 1.00 58.81 105 MET A O 1
ATOM 780 N N . ALA A 1 106 ? -24.006 -1.451 13.922 1.00 60.72 106 ALA A N 1
ATOM 781 C CA . ALA A 1 106 ? -24.850 -2.091 14.929 1.00 60.72 106 ALA A CA 1
ATOM 782 C C . ALA A 1 106 ? -24.033 -2.879 15.973 1.00 60.72 106 ALA A C 1
ATOM 784 O O . ALA A 1 106 ? -24.298 -2.761 17.170 1.00 60.72 106 ALA A O 1
ATOM 785 N N . LEU A 1 107 ? -23.000 -3.621 15.557 1.00 60.19 107 LEU A N 1
ATOM 786 C CA . LEU A 1 107 ? -22.132 -4.394 16.455 1.00 60.19 107 LEU A CA 1
ATOM 787 C C . LEU A 1 107 ? -21.215 -3.488 17.294 1.00 60.19 107 LEU A C 1
ATOM 789 O O . LEU A 1 107 ? -21.032 -3.731 18.487 1.00 60.19 107 LEU A O 1
ATOM 793 N N . ALA A 1 108 ? -20.702 -2.396 16.714 1.00 61.09 108 ALA A N 1
ATOM 794 C CA . ALA A 1 108 ? -19.940 -1.385 17.449 1.00 61.09 108 ALA A CA 1
ATOM 795 C C . ALA A 1 108 ? -20.774 -0.714 18.556 1.00 61.09 108 ALA A C 1
ATOM 797 O O . ALA A 1 108 ? -20.248 -0.418 19.629 1.00 61.09 108 ALA A O 1
ATOM 798 N N . ARG A 1 109 ? -22.082 -0.516 18.328 1.00 57.59 109 ARG A N 1
ATOM 799 C CA . ARG A 1 109 ? -23.012 0.017 19.339 1.00 57.59 109 ARG A CA 1
ATOM 800 C C . ARG A 1 109 ? -23.454 -1.035 20.360 1.00 57.59 109 ARG A C 1
ATOM 802 O O . ARG A 1 109 ? -23.631 -0.693 21.524 1.00 57.59 109 ARG A O 1
ATOM 809 N N . GLY A 1 110 ? -23.622 -2.292 19.946 1.00 60.34 110 GLY A N 1
ATOM 810 C CA . GLY A 1 110 ? -24.118 -3.374 20.803 1.00 60.34 110 GLY A CA 1
ATOM 811 C C . GLY A 1 110 ? -23.079 -3.969 21.760 1.00 60.34 110 GLY A C 1
ATOM 812 O O . GLY A 1 110 ? -23.433 -4.360 22.870 1.00 60.34 110 GLY A O 1
ATOM 813 N N . SER A 1 111 ? -21.802 -4.020 21.372 1.00 56.34 111 SER A N 1
ATOM 814 C CA . SER A 1 111 ? -20.794 -4.803 22.105 1.00 56.34 111 SER A CA 1
ATOM 815 C C . SER A 1 111 ? -20.027 -4.045 23.200 1.00 56.34 111 SER A C 1
ATOM 817 O O . SER A 1 111 ? -19.384 -4.692 24.023 1.00 56.34 111 SER A O 1
ATOM 819 N N . PHE A 1 112 ? -20.067 -2.703 23.270 1.00 53.84 112 PHE A N 1
ATOM 820 C CA . PHE A 1 112 ? -19.183 -1.955 24.190 1.00 53.84 112 PHE A CA 1
ATOM 821 C C . PHE A 1 112 ? -19.819 -0.723 24.874 1.00 53.84 112 PHE A C 1
ATOM 823 O O . PHE A 1 112 ? -19.389 0.407 24.630 1.00 53.84 112 PHE A O 1
ATOM 830 N N . PRO A 1 113 ? -20.753 -0.901 25.832 1.00 53.06 113 PRO A N 1
ATOM 831 C CA . PRO A 1 113 ? -21.397 0.213 26.543 1.00 53.06 113 PRO A CA 1
ATOM 832 C C . PRO A 1 113 ? -20.483 1.015 27.497 1.00 53.06 113 PRO A C 1
ATOM 834 O O . PRO A 1 113 ? -20.903 2.057 27.987 1.00 53.06 113 PRO A O 1
ATOM 837 N N . LYS A 1 114 ? -19.240 0.583 27.785 1.00 50.22 114 LYS A N 1
ATOM 838 C CA . LYS A 1 114 ? -18.367 1.249 28.788 1.00 50.22 114 LYS A CA 1
ATOM 839 C C . LYS A 1 114 ? -16.937 1.613 28.357 1.00 50.22 114 LYS A C 1
ATOM 841 O O . LYS A 1 114 ? -16.212 2.194 29.156 1.00 50.22 114 LYS A O 1
ATOM 846 N N . ARG A 1 115 ? -16.510 1.320 27.121 1.00 53.25 115 ARG A N 1
ATOM 847 C CA . ARG A 1 115 ? -15.164 1.696 26.607 1.00 53.25 115 ARG A CA 1
ATOM 848 C C . ARG A 1 115 ? -15.183 2.481 25.288 1.00 53.25 115 ARG A C 1
ATOM 850 O O . ARG A 1 115 ? -14.130 2.763 24.724 1.00 53.25 115 ARG A O 1
ATOM 857 N N . SER A 1 116 ? -16.375 2.888 24.844 1.00 53.09 116 SER A N 1
ATOM 858 C CA . SER A 1 116 ? -16.603 3.627 23.597 1.00 53.09 116 SER A CA 1
ATOM 859 C C . SER A 1 116 ? -15.809 4.939 23.511 1.00 53.09 116 SER A C 1
ATOM 861 O O . SER A 1 116 ? -15.295 5.241 22.443 1.00 53.09 116 SER A O 1
ATOM 863 N N . ALA A 1 117 ? -15.592 5.659 24.618 1.00 57.56 117 ALA A N 1
ATOM 864 C CA . ALA A 1 117 ? -14.880 6.942 24.584 1.00 57.56 117 ALA A CA 1
ATOM 865 C C . ALA A 1 117 ? -13.412 6.837 24.112 1.00 57.56 117 ALA A C 1
ATOM 867 O O . ALA A 1 117 ? -12.947 7.696 23.370 1.00 57.56 117 ALA A O 1
ATOM 868 N N . VAL A 1 118 ? -12.690 5.772 24.486 1.00 59.50 118 VAL A N 1
ATOM 869 C CA . VAL A 1 118 ? -11.272 5.601 24.101 1.00 59.50 118 VAL A CA 1
ATOM 870 C C . VAL A 1 118 ? -11.138 5.161 22.642 1.00 59.50 118 VAL A C 1
ATOM 872 O O . VAL A 1 118 ? -10.240 5.606 21.936 1.00 59.50 118 VAL A O 1
ATOM 875 N N . ILE A 1 119 ? -12.063 4.325 22.169 1.00 61.41 119 ILE A N 1
ATOM 876 C CA . ILE A 1 119 ? -12.075 3.844 20.781 1.00 61.41 119 ILE A CA 1
ATOM 877 C C . ILE A 1 119 ? -12.536 4.965 19.836 1.00 61.41 119 ILE A C 1
ATOM 879 O O . ILE A 1 119 ? -11.994 5.107 18.744 1.00 61.41 119 ILE A O 1
ATOM 883 N N . LEU A 1 120 ? -13.479 5.808 20.277 1.00 61.16 120 LEU A N 1
ATOM 884 C CA . LEU A 1 120 ? -13.928 6.979 19.525 1.00 61.16 120 LEU A CA 1
ATOM 885 C C . LEU A 1 120 ? -12.812 8.026 19.390 1.00 61.16 120 LEU A C 1
ATOM 887 O O . LEU A 1 120 ? -12.667 8.601 18.323 1.00 61.16 120 LEU A O 1
ATOM 891 N N . GLY A 1 121 ? -11.991 8.228 20.428 1.00 61.81 121 GLY A N 1
ATOM 892 C CA . GLY A 1 121 ? -10.839 9.135 20.363 1.00 61.81 121 GLY A CA 1
ATOM 893 C C . GLY A 1 121 ? -9.748 8.684 19.385 1.00 61.81 121 GLY A C 1
ATOM 894 O O . GLY A 1 121 ? -9.123 9.522 18.750 1.00 61.81 121 GLY A O 1
ATOM 895 N N . ILE A 1 122 ? -9.551 7.372 19.223 1.00 65.94 122 ILE A N 1
ATOM 896 C CA . ILE A 1 122 ? -8.589 6.808 18.259 1.00 65.94 122 ILE A CA 1
ATOM 897 C C . ILE A 1 122 ? -9.163 6.789 16.835 1.00 65.94 122 ILE A C 1
ATOM 899 O O . ILE A 1 122 ? -8.416 6.930 15.880 1.00 65.94 122 ILE A O 1
ATOM 903 N N . GLY A 1 123 ? -10.480 6.624 16.673 1.00 48.97 123 GLY A N 1
ATOM 904 C CA . GLY A 1 123 ? -11.125 6.601 15.355 1.00 48.97 123 GLY A CA 1
ATOM 905 C C . GLY A 1 123 ? -11.352 7.977 14.716 1.00 48.97 123 GLY A C 1
ATOM 906 O O . GLY A 1 123 ? -11.734 8.036 13.552 1.00 48.97 123 GLY A O 1
ATOM 907 N N . ILE A 1 124 ? -11.166 9.061 15.474 1.00 58.94 124 ILE A N 1
ATOM 908 C CA . ILE A 1 124 ? -11.359 10.452 15.029 1.00 58.94 124 ILE A CA 1
ATOM 909 C C . ILE A 1 124 ? -10.035 11.211 14.839 1.00 58.94 124 ILE A C 1
ATOM 911 O O . ILE A 1 124 ? -10.063 12.330 14.327 1.00 58.94 124 ILE A O 1
ATOM 915 N N . LEU A 1 125 ? -8.903 10.612 15.231 1.00 42.44 125 LEU A N 1
ATOM 916 C CA . LEU A 1 125 ? -7.558 11.152 15.012 1.00 42.44 125 LEU A CA 1
ATOM 917 C C . LEU A 1 125 ? -6.937 10.600 13.724 1.00 42.44 125 LEU A C 1
ATOM 919 O O . LEU A 1 125 ? -7.042 9.372 13.503 1.00 42.44 125 LEU A O 1
#

Sequence (125 aa):
MALANAGSEAEPVDQSSHPEIEQHSTKVLMLGALGVVYGDIGTSPIYAFREALVASSHGTVADRGDILGVLSLIIWSLTITVTIKYIMFVLRADNRGEGGVLSLMALARGSFPKRSAVILGIGIL

Secondary structure (DSSP, 8-state):
----------------------TTHHHHHHHHHHHHHHHHHHHHHHHHHHHHHHHHTTTSPPPHHHHHHHHHHHHHHHHHHHHHHHHHHHHT-EETTEESHHHHHHHHHHS-TTTHHHHHHHH--